Protein AF-A0A059ALA0-F1 (afdb_monomer)

Nearest PDB structures (foldseek):
  7axz-assembly1_B  TM=7.613E-01  e=1.454E-02  Homo sapiens

Foldseek 3Di:
DDWDWDWAWDDDPDPPDDTGTDTDTDDDPVRDDDDDDDDPVPDPPVPDDDPVRVVVVVVVCVVPDQCPDPPDRNVPPVPDDDCLQVVLVVLQVVVVVVVVVCVVVVVLVVLVVCLVVQQFRQACVNPVNDPHHPCNRNCVSVDDDDPDD

Sequence (149 aa):
MLLWGVLTPNVSDNDHMPYSFYFNILPFAEDVREFQFPSFSNLPASLLPDEEQQEAANNFVKMLDLAPSDRKEMLQPDFTPNPALEEPKQFNDFLHQLCKFCLQNDLRSFCDFLATKVFTLISKTEAADIDVTEEEARSFLVKSEPKPE

Solvent-accessible surface area (backbone atoms only — not comparable to full-atom values): 9566 Å² total; per-residue (Å²): 134,91,83,54,63,50,75,46,81,41,83,60,93,48,93,88,51,75,78,47,63,49,79,44,78,52,80,55,81,87,70,63,80,89,77,94,72,86,58,80,89,74,54,58,76,90,76,51,77,52,72,66,56,48,50,51,50,52,54,50,52,62,73,65,53,53,52,88,47,101,84,52,60,70,76,46,68,97,76,50,78,60,58,89,68,46,50,56,52,52,51,36,53,48,52,52,52,51,51,52,51,28,66,75,68,73,36,56,73,56,51,53,50,40,42,74,68,66,62,55,46,71,19,27,91,80,38,79,90,44,97,35,46,65,68,54,14,67,41,63,67,67,73,80,76,80,81,79,132

pLDDT: mean 85.56, std 11.86, range [33.31, 98.38]

Secondary structure (DSSP, 8-state):
----EEEEEE--SSTTSPPEEEEEEPPPGGG--------GGGS-GGGS--HHHHHHHHHHHHHT-S--STT--SS-GGGSPPHHHHHHHHHHHHHHHHHHHHHHTT-HHHHHHHHHTT--PPPTTTSTT----HHHHHHTTT--PPPP-

InterPro domains:
  IPR014893 Ku, C-terminal [PF08785] (85-141)
  IPR016194 SPOC-like, C-terminal domain superfamily [G3DSA:2.40.290.10] (3-43)
  IPR016194 SPOC-like, C-terminal domain superfamily [SSF100939] (5-88)
  IPR036494 Ku, C-terminal domain superfamily [G3DSA:1.25.40.240] (46-145)
  IPR036494 Ku, C-terminal domain superfamily [SSF101420] (84-145)

Structure (mmCIF, N/CA/C/O backbone):
data_AF-A0A059ALA0-F1
#
_entry.id   AF-A0A059ALA0-F1
#
loop_
_atom_site.group_PDB
_atom_site.id
_atom_site.type_symbol
_atom_site.label_atom_id
_atom_site.label_alt_id
_atom_site.label_comp_id
_atom_site.label_asym_id
_atom_site.label_entity_id
_atom_site.label_seq_id
_atom_site.pdbx_PDB_ins_code
_atom_site.Cartn_x
_atom_site.Cartn_y
_atom_site.Cartn_z
_atom_site.occupancy
_atom_site.B_iso_or_equiv
_atom_site.auth_seq_id
_atom_site.auth_comp_id
_atom_site.auth_asym_id
_atom_site.auth_atom_id
_atom_site.pdbx_PDB_mod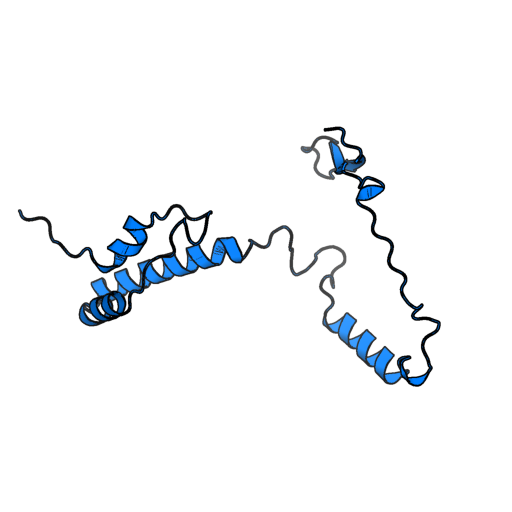el_num
ATOM 1 N N . MET A 1 1 ? -21.106 12.004 -18.526 1.00 68.81 1 MET A N 1
ATOM 2 C CA . MET A 1 1 ? -20.982 11.339 -17.215 1.00 68.81 1 MET A CA 1
ATOM 3 C C . MET A 1 1 ? -21.135 12.417 -16.160 1.00 68.81 1 MET A C 1
ATOM 5 O O . MET A 1 1 ? -20.400 13.393 -16.236 1.00 68.81 1 MET A O 1
ATOM 9 N N . LEU A 1 2 ? -22.145 12.331 -15.291 1.00 81.56 2 LEU A N 1
ATOM 10 C CA . LEU A 1 2 ? -22.269 13.264 -14.166 1.00 81.56 2 LEU A CA 1
ATOM 11 C C . LEU A 1 2 ? -21.281 12.820 -13.079 1.00 81.56 2 LEU A C 1
ATOM 13 O O . LEU A 1 2 ? -21.125 11.621 -12.872 1.00 81.56 2 LEU A O 1
ATOM 17 N N . LEU A 1 3 ? -20.620 13.763 -12.416 1.00 87.50 3 LEU A N 1
ATOM 18 C CA . LEU A 1 3 ? -19.683 13.505 -11.321 1.00 87.50 3 LEU A CA 1
ATOM 19 C C . LEU A 1 3 ? -20.124 14.346 -10.123 1.00 87.50 3 LEU A C 1
ATOM 21 O O . LEU A 1 3 ? -20.337 15.549 -10.269 1.00 87.50 3 LEU A O 1
ATOM 25 N N . TRP A 1 4 ? -20.265 13.714 -8.960 1.00 90.75 4 TRP A N 1
ATOM 26 C CA . TRP A 1 4 ? -20.505 14.388 -7.683 1.00 90.75 4 TRP A CA 1
ATOM 27 C C . TRP A 1 4 ? -19.238 14.311 -6.848 1.00 90.75 4 TRP A C 1
ATOM 29 O O . TRP A 1 4 ? -18.504 13.330 -6.926 1.00 90.75 4 TRP A O 1
ATOM 39 N N . GLY A 1 5 ? -18.959 15.341 -6.059 1.00 94.38 5 GLY A N 1
ATOM 40 C CA . GLY A 1 5 ? -17.737 15.373 -5.273 1.00 94.38 5 GLY A CA 1
ATOM 41 C C . GLY A 1 5 ? -17.735 16.450 -4.207 1.00 94.38 5 GLY A C 1
ATOM 42 O O . GLY A 1 5 ? -18.590 17.336 -4.189 1.00 94.38 5 GLY A O 1
ATOM 43 N N . VAL A 1 6 ? -16.754 16.356 -3.318 1.00 97.19 6 VAL A N 1
ATOM 44 C CA . VAL A 1 6 ? -16.480 17.333 -2.267 1.00 97.19 6 VAL A CA 1
ATOM 45 C C . VAL A 1 6 ? -15.291 18.201 -2.669 1.00 97.19 6 VAL A C 1
ATOM 47 O O . VAL A 1 6 ? -14.306 17.706 -3.218 1.00 97.19 6 VAL A O 1
ATOM 50 N N . LEU A 1 7 ? -15.390 19.502 -2.398 1.00 96.81 7 LEU A N 1
ATOM 51 C CA . LEU A 1 7 ? -14.282 20.446 -2.519 1.00 96.81 7 LEU A CA 1
ATOM 52 C C . LEU A 1 7 ? -13.684 20.681 -1.133 1.00 96.81 7 LEU A C 1
ATOM 54 O O . LEU A 1 7 ? -14.278 21.375 -0.308 1.00 96.81 7 LEU A O 1
ATOM 58 N N . THR A 1 8 ? -12.511 20.106 -0.886 1.00 96.31 8 THR A N 1
ATOM 59 C CA . THR A 1 8 ? -11.783 20.279 0.375 1.00 96.31 8 THR A CA 1
ATOM 60 C C . THR A 1 8 ? -10.799 21.440 0.228 1.00 96.31 8 THR A C 1
ATOM 62 O O . THR A 1 8 ? -9.974 21.401 -0.688 1.00 96.31 8 THR A O 1
ATOM 65 N N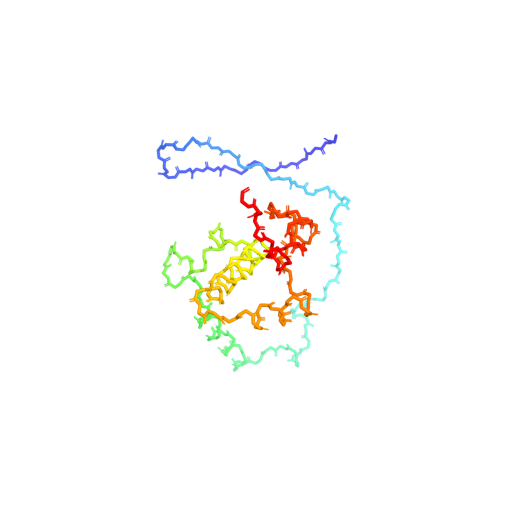 . PRO A 1 9 ? -10.862 22.483 1.076 1.00 94.88 9 PRO A N 1
ATOM 66 C CA . PRO A 1 9 ? -9.927 23.600 0.998 1.00 94.88 9 PRO A CA 1
ATOM 67 C C . PRO A 1 9 ? -8.493 23.130 1.256 1.00 94.88 9 PRO A C 1
ATOM 69 O O . PRO A 1 9 ? -8.236 22.378 2.193 1.00 94.88 9 PRO A O 1
ATOM 72 N N . ASN A 1 10 ? -7.567 23.612 0.433 1.00 90.81 10 ASN A N 1
ATOM 73 C CA . ASN A 1 10 ? -6.133 23.401 0.555 1.00 90.81 10 ASN A CA 1
ATOM 74 C C . ASN A 1 10 ? -5.454 24.743 0.840 1.00 90.81 10 ASN A C 1
ATOM 76 O O . ASN A 1 10 ? -5.307 25.592 -0.046 1.00 90.81 10 ASN A O 1
ATOM 80 N N . VAL A 1 11 ? -5.072 24.935 2.100 1.00 88.44 11 VAL A N 1
ATOM 81 C CA . VAL A 1 11 ? -4.354 26.120 2.570 1.00 88.44 11 VAL A CA 1
ATOM 82 C C . VAL A 1 11 ? -2.883 25.738 2.658 1.00 88.44 11 VAL A C 1
ATOM 84 O O . VAL A 1 11 ? -2.510 24.900 3.472 1.00 88.44 11 VAL A O 1
ATOM 87 N N . SER A 1 12 ? -2.066 26.313 1.780 1.00 80.56 12 SER A N 1
ATOM 88 C CA . SER A 1 12 ? -0.620 26.102 1.789 1.00 80.56 12 SER A CA 1
ATOM 89 C C . SER A 1 12 ? 0.055 27.103 2.725 1.00 80.56 12 SER A C 1
ATOM 91 O O . SER A 1 12 ? -0.229 28.295 2.647 1.00 80.56 12 SER A O 1
ATOM 93 N N . ASP A 1 13 ? 1.006 26.629 3.532 1.00 74.25 13 ASP A N 1
ATOM 94 C CA . ASP A 1 13 ? 1.889 27.476 4.351 1.00 74.25 13 ASP A CA 1
ATOM 95 C C . ASP A 1 13 ? 2.973 28.191 3.517 1.00 74.25 13 ASP A C 1
ATOM 97 O O . ASP A 1 13 ? 3.709 29.038 4.020 1.00 74.25 13 ASP A O 1
ATOM 101 N N . ASN A 1 14 ? 3.111 27.837 2.236 1.00 80.00 14 ASN A N 1
ATOM 102 C CA . ASN A 1 14 ? 4.037 28.475 1.305 1.00 80.00 14 ASN A CA 1
ATOM 103 C C . ASN A 1 14 ? 3.360 29.642 0.568 1.00 80.00 14 ASN A C 1
ATOM 105 O O . ASN A 1 14 ? 2.445 29.406 -0.222 1.00 80.00 14 ASN A O 1
ATOM 109 N N . ASP A 1 15 ? 3.885 30.859 0.753 1.00 73.69 15 ASP A N 1
ATOM 110 C CA . ASP A 1 15 ? 3.412 32.109 0.129 1.00 73.69 15 ASP A CA 1
ATOM 111 C C . ASP A 1 15 ? 3.344 32.067 -1.411 1.00 73.69 15 ASP A C 1
ATOM 113 O O . ASP A 1 15 ? 2.630 32.856 -2.028 1.00 73.69 15 ASP A O 1
ATOM 117 N N . HIS A 1 16 ? 4.083 31.156 -2.054 1.00 77.44 16 HIS A N 1
ATOM 118 C CA . HIS A 1 16 ? 4.109 31.018 -3.515 1.00 77.44 16 HIS A CA 1
ATOM 119 C C . HIS A 1 16 ? 3.040 30.065 -4.070 1.00 77.44 16 HIS A C 1
ATOM 121 O O . HIS A 1 16 ? 2.895 29.965 -5.289 1.00 77.44 16 HIS A O 1
ATOM 127 N N . MET A 1 17 ? 2.297 29.359 -3.213 1.00 77.62 17 MET A N 1
ATOM 128 C CA . MET A 1 17 ? 1.242 28.436 -3.635 1.00 77.62 17 MET A CA 1
ATOM 129 C C . MET A 1 17 ? -0.133 29.085 -3.448 1.00 77.62 17 MET A C 1
ATOM 131 O O . MET A 1 17 ? -0.486 29.451 -2.326 1.00 77.62 17 MET A O 1
ATOM 135 N N . PRO A 1 18 ? -0.939 29.226 -4.514 1.00 84.38 18 PRO A N 1
ATOM 136 C CA . PRO A 1 18 ? -2.260 29.819 -4.392 1.00 84.38 18 PRO A CA 1
ATOM 137 C C . PRO A 1 18 ? -3.185 28.928 -3.557 1.00 84.38 18 PRO A C 1
ATOM 139 O O . PRO A 1 18 ? -3.117 27.696 -3.616 1.00 84.38 18 PRO A O 1
ATOM 142 N N . TYR A 1 19 ? -4.112 29.561 -2.836 1.00 89.25 19 TYR A N 1
ATOM 143 C CA . TYR A 1 19 ? -5.229 28.850 -2.223 1.00 89.25 19 TYR A CA 1
ATOM 144 C C . TYR A 1 19 ? -5.980 28.058 -3.287 1.00 89.25 19 TYR A C 1
ATOM 146 O O . TYR A 1 19 ? -6.333 28.578 -4.349 1.00 89.25 19 TYR A O 1
ATOM 154 N N . SER A 1 20 ? -6.217 26.789 -2.996 1.00 92.00 20 SER A N 1
ATOM 155 C CA . SER A 1 20 ? -6.843 25.857 -3.924 1.00 92.00 20 SER A CA 1
ATOM 156 C C . SER A 1 20 ? -7.862 24.990 -3.197 1.00 92.00 20 SER A C 1
ATOM 158 O O . SER A 1 20 ? -7.966 25.010 -1.971 1.00 92.00 20 SER A O 1
ATOM 160 N N . PHE A 1 21 ? -8.647 24.243 -3.965 1.00 94.50 21 PHE A N 1
ATOM 161 C CA . PHE A 1 21 ? -9.525 23.205 -3.445 1.00 94.50 21 PHE A CA 1
ATOM 162 C C . PHE A 1 21 ? -9.161 21.880 -4.111 1.00 94.50 21 PHE A C 1
ATOM 164 O O . PHE A 1 21 ? -8.988 21.832 -5.329 1.00 94.50 21 PHE A O 1
ATOM 171 N N . TYR A 1 22 ? -9.095 20.807 -3.326 1.00 93.75 22 TYR A N 1
ATOM 172 C CA . TYR A 1 22 ? -9.055 19.444 -3.845 1.00 93.75 22 TYR A CA 1
ATOM 173 C C . TYR A 1 22 ? -10.477 18.981 -4.145 1.00 93.75 22 TYR A C 1
ATOM 175 O O . TYR A 1 22 ? -11.331 18.993 -3.258 1.00 93.75 22 TYR A O 1
ATOM 183 N N . PHE A 1 23 ? -10.734 18.561 -5.382 1.00 95.94 23 PHE A N 1
ATOM 184 C CA . PHE A 1 23 ? -11.994 17.926 -5.757 1.00 95.94 23 PHE A CA 1
ATOM 185 C C . PHE A 1 23 ? -11.871 16.407 -5.620 1.00 95.94 23 PHE A C 1
ATOM 187 O O . PHE A 1 23 ? -11.136 15.780 -6.379 1.00 95.94 23 PHE A O 1
ATOM 194 N N . ASN A 1 24 ? -12.601 15.820 -4.672 1.00 95.75 24 ASN A N 1
ATOM 195 C CA . ASN A 1 24 ? -12.676 14.371 -4.485 1.00 95.75 24 ASN A CA 1
ATOM 196 C C . ASN A 1 24 ? -14.053 13.869 -4.915 1.00 95.75 24 ASN A C 1
ATOM 198 O O . ASN A 1 24 ? -15.070 14.364 -4.429 1.00 95.75 24 ASN A O 1
ATOM 202 N N . ILE A 1 25 ? -14.090 12.888 -5.815 1.00 95.69 25 ILE A N 1
ATOM 203 C CA . ILE A 1 25 ? -15.337 12.294 -6.311 1.00 95.69 25 ILE A CA 1
ATOM 204 C C . ILE A 1 25 ? -15.979 11.476 -5.185 1.00 95.69 25 ILE A C 1
ATOM 206 O O . ILE A 1 25 ? -15.304 10.692 -4.521 1.00 95.69 25 ILE A O 1
ATOM 210 N N . LEU A 1 26 ? -17.281 11.660 -4.974 1.00 95.38 26 LEU A N 1
ATOM 211 C CA . LEU A 1 26 ? -18.069 10.858 -4.044 1.00 95.38 26 LEU A CA 1
ATOM 212 C C . LEU A 1 26 ? -18.725 9.684 -4.785 1.00 95.38 26 LEU A C 1
ATOM 214 O O . LEU A 1 26 ? -19.124 9.855 -5.941 1.00 95.38 26 LEU A O 1
ATOM 218 N N . PRO A 1 27 ? -18.860 8.517 -4.131 1.00 94.75 27 PRO A N 1
ATOM 219 C CA . PRO A 1 27 ? -19.567 7.380 -4.708 1.00 94.75 27 PRO A CA 1
ATOM 220 C C . PRO A 1 27 ? -21.050 7.706 -4.920 1.00 94.75 27 PRO A C 1
ATOM 222 O O . PRO A 1 27 ? -21.659 8.423 -4.119 1.00 94.75 27 PRO A O 1
ATOM 225 N N . PHE A 1 28 ? -21.647 7.148 -5.974 1.00 93.44 28 PHE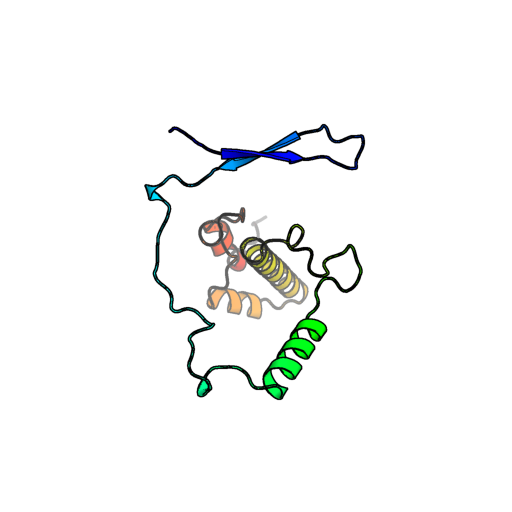 A N 1
ATOM 226 C CA . PHE A 1 28 ? -23.100 7.105 -6.105 1.00 93.44 28 PHE A CA 1
ATOM 227 C C . PHE A 1 28 ? -23.695 6.029 -5.189 1.00 93.44 28 PHE A C 1
ATOM 229 O O . PHE A 1 28 ? -22.983 5.187 -4.639 1.00 93.44 28 PHE A O 1
ATOM 236 N N . ALA A 1 29 ? -25.019 6.032 -5.027 1.00 92.81 29 ALA A N 1
ATOM 237 C CA . ALA A 1 29 ? -25.702 5.034 -4.206 1.00 92.81 29 ALA A CA 1
ATOM 238 C C . ALA A 1 29 ? -25.447 3.598 -4.703 1.00 92.81 29 ALA A C 1
ATOM 240 O O . ALA A 1 29 ? -25.373 2.678 -3.897 1.00 92.81 29 ALA A O 1
ATOM 241 N N . GLU A 1 30 ? -25.261 3.411 -6.011 1.00 92.94 30 GLU A N 1
ATOM 242 C CA . GLU A 1 30 ? -24.974 2.113 -6.626 1.00 92.94 30 GLU A CA 1
ATOM 243 C C . GLU A 1 30 ? -23.546 1.605 -6.344 1.00 92.94 30 GLU A C 1
ATOM 245 O O . GLU A 1 30 ? -23.298 0.401 -6.436 1.00 92.94 30 GLU A O 1
ATOM 250 N N . ASP A 1 31 ? -22.614 2.494 -5.982 1.00 94.12 31 ASP A N 1
ATOM 251 C CA . ASP A 1 31 ? -21.230 2.141 -5.640 1.00 94.12 3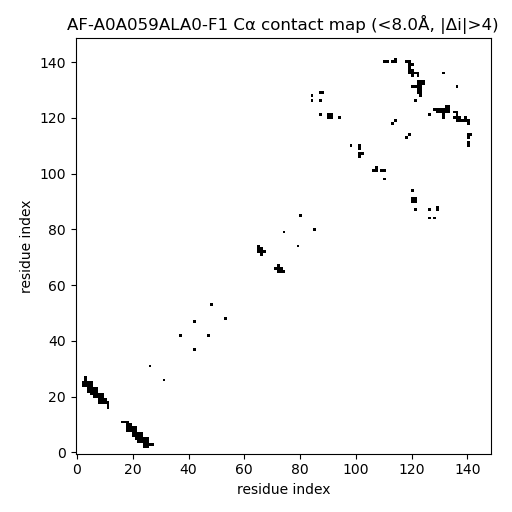1 ASP A CA 1
ATOM 252 C C . ASP A 1 31 ? -21.098 1.665 -4.180 1.00 94.12 31 ASP A C 1
ATOM 254 O O . ASP A 1 31 ? -20.133 0.980 -3.822 1.00 94.12 31 ASP A O 1
ATOM 258 N N . VAL A 1 32 ? -22.066 2.015 -3.323 1.00 94.56 32 VAL A N 1
ATOM 259 C CA . VAL A 1 32 ? -22.066 1.656 -1.901 1.00 94.56 32 VAL A CA 1
ATOM 260 C C . VAL A 1 32 ? -22.462 0.190 -1.735 1.00 94.56 32 VAL A C 1
ATOM 262 O O . VAL A 1 32 ? -23.537 -0.243 -2.145 1.00 94.56 32 VAL A O 1
ATOM 265 N N . ARG A 1 33 ? -21.593 -0.589 -1.083 1.00 95.69 33 ARG A N 1
ATOM 266 C CA . ARG A 1 33 ? -21.864 -1.987 -0.729 1.00 95.69 33 ARG A CA 1
ATOM 267 C C . ARG A 1 33 ? -22.064 -2.114 0.771 1.00 95.69 33 ARG A C 1
ATOM 269 O O . ARG A 1 33 ? -21.144 -1.852 1.542 1.00 95.69 33 ARG A O 1
ATOM 276 N N . GLU A 1 34 ? -23.246 -2.566 1.172 1.00 95.19 34 GLU A N 1
ATOM 277 C CA . GLU A 1 34 ? -23.560 -2.814 2.575 1.00 95.19 34 GLU A CA 1
ATOM 278 C C . GLU A 1 34 ? -23.370 -4.290 2.913 1.00 95.19 34 GLU A C 1
ATOM 280 O O . GLU A 1 34 ? -24.047 -5.173 2.383 1.00 95.19 34 GLU A O 1
ATOM 285 N N . PHE A 1 35 ? -22.443 -4.552 3.829 1.00 96.19 35 PHE A N 1
ATOM 286 C CA . PHE A 1 35 ? -22.189 -5.878 4.369 1.00 96.19 35 PHE A CA 1
ATOM 287 C C . PHE A 1 35 ? -22.479 -5.869 5.864 1.00 96.19 35 PHE A C 1
ATOM 289 O O . PHE A 1 35 ? -22.071 -4.961 6.588 1.00 96.19 35 PHE A O 1
ATOM 296 N N . GLN A 1 36 ? -23.187 -6.894 6.325 1.00 95.50 36 GLN A N 1
ATOM 297 C CA . GLN A 1 36 ? -23.470 -7.070 7.742 1.00 95.50 36 GLN A CA 1
ATOM 298 C C . GLN A 1 36 ? -22.294 -7.791 8.398 1.00 95.50 36 GLN A C 1
ATOM 300 O O . GLN A 1 36 ? -21.969 -8.919 8.025 1.00 95.50 36 GLN A O 1
ATOM 305 N N . PHE A 1 37 ? -21.677 -7.148 9.386 1.00 94.38 37 PHE A N 1
ATOM 306 C CA . PHE A 1 37 ? -20.598 -7.726 10.181 1.00 94.38 37 PHE A CA 1
ATOM 307 C C . PHE A 1 37 ? -21.035 -7.867 11.645 1.00 94.38 37 PHE A C 1
ATOM 309 O O . PHE A 1 37 ? -21.691 -6.964 12.173 1.00 94.38 37 PHE A O 1
ATOM 316 N N . PRO A 1 38 ? -20.681 -8.971 12.328 1.00 91.00 38 PRO A N 1
ATOM 317 C CA . PRO A 1 38 ? -20.864 -9.078 13.770 1.00 91.00 38 PRO A CA 1
ATOM 318 C C . PRO A 1 38 ? -20.116 -7.960 14.500 1.00 91.00 38 PRO A C 1
ATOM 320 O O . PRO A 1 38 ? -18.997 -7.607 14.132 1.00 91.00 38 PRO A O 1
ATOM 323 N N . SER A 1 39 ? -20.711 -7.430 15.568 1.00 91.44 39 SER A N 1
ATOM 324 C CA . SER A 1 39 ? -20.021 -6.455 16.412 1.00 91.44 39 SER A CA 1
ATOM 325 C C . SER A 1 39 ? -18.886 -7.120 17.188 1.00 91.44 39 SER A C 1
ATOM 327 O O . SER A 1 39 ? -19.099 -8.145 17.840 1.00 91.44 39 SER A O 1
ATOM 329 N N . PHE A 1 40 ? -17.712 -6.485 1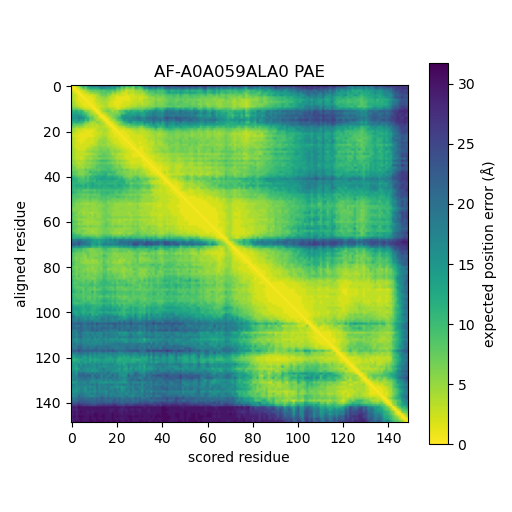7.200 1.00 89.88 40 PHE A N 1
ATOM 330 C CA . PHE A 1 40 ? -16.589 -6.894 18.045 1.00 89.88 40 PHE A CA 1
ATOM 331 C C . PHE A 1 40 ? -16.940 -6.860 19.542 1.00 89.88 40 PHE A C 1
ATOM 333 O O . PHE A 1 40 ? -16.433 -7.670 20.310 1.00 89.88 40 PHE A O 1
ATOM 340 N N . SER A 1 41 ? -17.866 -5.989 19.959 1.00 87.81 41 SER A N 1
ATOM 341 C CA . SER A 1 41 ? -18.325 -5.899 21.354 1.00 87.81 41 SER A CA 1
ATOM 342 C C . SER A 1 41 ? -19.226 -7.060 21.785 1.00 87.81 41 SER A C 1
ATOM 344 O O . SER A 1 41 ? -19.423 -7.261 22.978 1.00 87.81 41 SER A O 1
ATOM 346 N N . ASN A 1 42 ? -19.769 -7.821 20.830 1.00 88.06 42 ASN A N 1
ATOM 347 C CA . ASN A 1 42 ? -20.646 -8.966 21.089 1.00 88.06 42 ASN A CA 1
ATOM 348 C C . ASN A 1 42 ? -19.914 -10.309 20.932 1.00 88.06 42 ASN A C 1
ATOM 350 O O . ASN A 1 42 ? -20.558 -11.358 20.872 1.00 88.06 42 ASN A O 1
ATOM 354 N N . LEU A 1 43 ? -18.583 -10.290 20.814 1.00 89.69 43 LEU A N 1
ATOM 355 C CA . LEU A 1 43 ? -17.794 -11.511 20.728 1.00 89.69 43 LEU A CA 1
ATOM 356 C C . LEU A 1 43 ? -17.808 -12.270 22.065 1.00 89.69 43 LEU A C 1
ATOM 358 O O . LEU A 1 43 ? -17.879 -11.659 23.133 1.00 89.69 43 LEU A O 1
ATOM 362 N N . PRO A 1 44 ? -17.733 -13.611 22.031 1.00 91.81 44 PRO A N 1
ATOM 363 C CA . PRO A 1 44 ? -17.591 -14.402 23.244 1.00 91.81 44 PRO A CA 1
ATOM 364 C C . PRO A 1 44 ? -16.288 -14.047 23.967 1.00 91.81 44 PRO A C 1
ATOM 366 O O . PRO A 1 44 ? -15.277 -13.758 23.329 1.00 91.81 44 PRO A O 1
ATOM 369 N N . ALA A 1 45 ? -16.289 -14.161 25.298 1.00 88.12 45 ALA A N 1
ATOM 370 C CA . ALA A 1 45 ? -15.127 -13.848 26.135 1.00 88.12 45 ALA A CA 1
ATOM 371 C C . ALA A 1 45 ? -13.855 -14.621 25.739 1.00 88.12 45 ALA A C 1
ATOM 373 O O . ALA A 1 45 ? -12.758 -14.129 25.943 1.00 88.12 45 ALA A O 1
ATOM 374 N N . SER A 1 46 ? -13.996 -15.798 25.121 1.00 89.94 46 SER A N 1
ATOM 375 C CA . SER A 1 46 ? -12.873 -16.590 24.603 1.00 89.94 46 SER A CA 1
ATOM 376 C C . SER A 1 46 ? -12.125 -15.948 23.428 1.00 89.94 46 SER A C 1
ATOM 378 O O . SER A 1 46 ? -11.052 -16.424 23.077 1.00 89.94 46 SER A O 1
ATOM 380 N N . LEU A 1 47 ? -12.718 -14.953 22.763 1.00 89.38 47 LEU A N 1
ATOM 381 C CA . LEU A 1 47 ? -12.123 -14.215 21.642 1.00 89.38 47 LEU A CA 1
ATOM 382 C C . LEU A 1 47 ? -11.748 -12.779 22.018 1.00 89.38 47 LEU A C 1
ATOM 384 O O . LEU A 1 47 ? -11.178 -12.068 21.193 1.00 89.38 47 LEU A O 1
ATOM 388 N N . LEU A 1 48 ? -12.101 -12.338 23.227 1.00 90.75 48 LEU A N 1
ATOM 389 C CA . LEU A 1 48 ? -11.671 -11.043 23.729 1.00 90.75 48 LEU A CA 1
ATOM 390 C C . LEU A 1 48 ? -10.230 -11.169 24.232 1.00 90.75 48 LEU A C 1
ATOM 392 O O . LEU A 1 48 ? -9.904 -12.185 24.850 1.00 90.75 48 LEU A O 1
ATOM 396 N N . PRO A 1 49 ? -9.376 -10.168 23.970 1.00 93.62 49 PRO A N 1
ATOM 397 C CA . PRO A 1 49 ? -8.014 -10.201 24.459 1.00 93.62 49 PRO A CA 1
ATOM 398 C C . PRO A 1 49 ? -7.992 -10.138 25.985 1.00 93.62 49 PRO A C 1
ATOM 400 O O . PRO A 1 49 ? -8.786 -9.419 26.601 1.00 93.62 49 PRO A O 1
ATOM 403 N N . ASP A 1 50 ? -7.067 -10.878 26.586 1.00 94.69 50 ASP A N 1
ATOM 404 C CA . ASP A 1 50 ? -6.727 -10.690 27.992 1.00 94.69 50 ASP A CA 1
ATOM 405 C C . ASP A 1 50 ? -5.818 -9.459 28.188 1.00 94.69 50 ASP A C 1
ATOM 407 O O . ASP A 1 50 ? -5.434 -8.762 27.242 1.00 94.69 50 ASP A O 1
ATOM 411 N N . GLU A 1 51 ? -5.511 -9.151 29.448 1.00 96.94 51 GLU A N 1
ATOM 412 C CA . GLU A 1 51 ? -4.701 -7.985 29.808 1.00 96.94 51 GLU A CA 1
ATOM 413 C C . GLU A 1 51 ? -3.269 -8.081 29.262 1.00 96.94 51 GLU A C 1
ATOM 415 O O . GLU A 1 51 ? -2.738 -7.091 28.758 1.00 96.94 51 GLU A O 1
ATOM 420 N N . GLU A 1 52 ? -2.674 -9.276 29.280 1.00 97.81 52 GLU A N 1
ATOM 421 C CA . GLU A 1 52 ? -1.312 -9.513 28.793 1.00 97.81 52 GLU A CA 1
ATOM 422 C C . GLU A 1 52 ? -1.238 -9.339 27.270 1.00 97.81 52 GLU A C 1
ATOM 424 O O . GLU A 1 52 ? -0.341 -8.672 26.752 1.00 97.81 52 GLU A O 1
ATOM 429 N N . GLN A 1 53 ? -2.222 -9.865 26.538 1.00 97.19 53 GLN A N 1
ATOM 430 C CA . GLN A 1 53 ? -2.350 -9.700 25.092 1.00 97.19 53 GLN A CA 1
ATOM 431 C C . GLN A 1 53 ? -2.538 -8.233 24.709 1.00 97.19 53 GLN A C 1
ATOM 433 O O . GLN A 1 53 ? -1.912 -7.755 23.759 1.00 97.19 53 GLN A O 1
ATOM 438 N N . GLN A 1 54 ? -3.376 -7.504 25.449 1.00 97.38 54 GLN A N 1
ATOM 439 C CA . GLN A 1 54 ? -3.591 -6.084 25.203 1.00 97.38 54 GLN A CA 1
ATOM 440 C C . GLN A 1 54 ? -2.324 -5.267 25.486 1.00 97.38 54 GLN A C 1
ATOM 442 O O . GLN A 1 54 ? -1.984 -4.370 24.710 1.00 97.38 54 GLN A O 1
ATOM 447 N N . GLU A 1 55 ? -1.598 -5.577 26.562 1.00 98.38 55 GLU A N 1
ATOM 448 C CA . GLU A 1 55 ? -0.323 -4.934 26.881 1.00 98.38 55 GLU A CA 1
ATOM 449 C C . GLU A 1 55 ? 0.738 -5.220 25.809 1.00 98.38 55 GLU A C 1
ATOM 451 O O . GLU A 1 55 ? 1.387 -4.291 25.313 1.00 98.38 55 GLU A O 1
ATOM 456 N N . ALA A 1 56 ? 0.876 -6.479 25.389 1.00 98.25 56 ALA A N 1
ATOM 457 C CA . ALA A 1 56 ? 1.797 -6.878 24.332 1.00 98.25 56 AL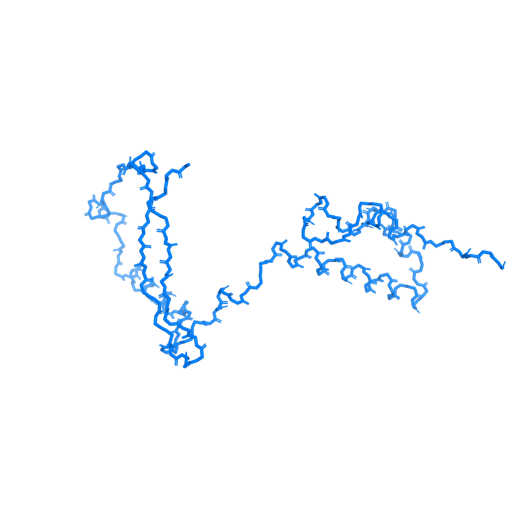A A CA 1
ATOM 458 C C . ALA A 1 56 ? 1.488 -6.155 23.010 1.00 98.25 56 ALA A C 1
ATOM 460 O O . ALA A 1 56 ? 2.399 -5.614 22.378 1.00 98.25 56 ALA A O 1
ATOM 461 N N . ALA A 1 57 ? 0.210 -6.068 22.626 1.00 98.19 57 ALA A N 1
ATOM 462 C CA . ALA A 1 57 ? -0.224 -5.335 21.439 1.00 98.19 57 ALA A CA 1
ATOM 463 C C . ALA A 1 57 ? 0.106 -3.836 21.536 1.00 98.19 57 ALA A C 1
ATOM 465 O O . ALA A 1 57 ? 0.632 -3.254 20.586 1.00 98.19 57 ALA A O 1
ATOM 466 N N . ASN A 1 58 ? -0.127 -3.214 22.695 1.00 98.06 58 ASN A N 1
ATOM 467 C CA . ASN A 1 58 ? 0.203 -1.805 22.919 1.00 98.06 58 ASN A CA 1
ATOM 468 C C . ASN A 1 58 ? 1.711 -1.546 22.790 1.00 98.06 58 ASN A C 1
ATOM 470 O O . ASN A 1 58 ? 2.124 -0.553 22.190 1.00 98.06 58 ASN A O 1
ATOM 474 N N . ASN A 1 59 ? 2.540 -2.431 23.344 1.00 98.00 59 ASN A N 1
ATOM 475 C CA . ASN A 1 59 ? 3.994 -2.327 23.241 1.00 98.00 59 ASN A CA 1
ATOM 476 C C . ASN A 1 59 ? 4.478 -2.541 21.802 1.00 98.00 59 ASN A C 1
ATOM 478 O O . ASN A 1 59 ? 5.377 -1.835 21.349 1.00 98.00 59 ASN A O 1
ATOM 482 N N . PHE A 1 60 ? 3.842 -3.448 21.060 1.00 97.81 60 PHE A N 1
ATOM 483 C CA . PHE A 1 60 ? 4.137 -3.676 19.649 1.00 97.81 60 PHE A CA 1
ATOM 484 C C . PHE A 1 60 ? 3.818 -2.451 18.780 1.00 97.81 60 PHE A C 1
ATOM 486 O O . PHE A 1 60 ? 4.659 -2.037 17.986 1.00 97.81 60 PHE A O 1
ATOM 493 N N . VAL A 1 61 ? 2.658 -1.814 18.982 1.00 96.38 61 VAL A N 1
ATOM 494 C CA . VA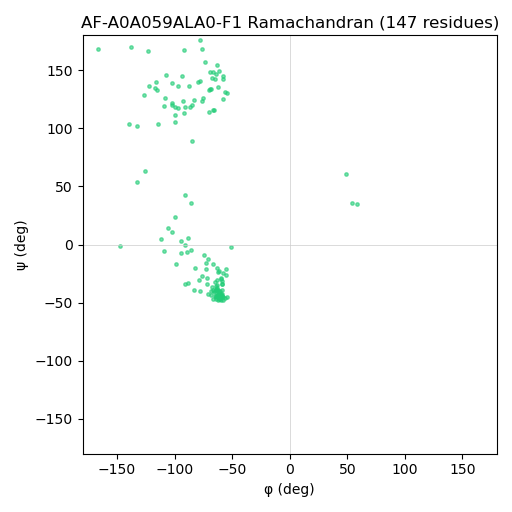L A 1 61 ? 2.295 -0.567 18.280 1.00 96.38 61 VAL A CA 1
ATOM 495 C C . VAL A 1 61 ? 3.310 0.541 18.567 1.00 96.38 61 VAL A C 1
ATOM 497 O O . VAL A 1 61 ? 3.738 1.219 17.641 1.00 96.38 61 VAL A O 1
ATOM 500 N N . LYS A 1 62 ? 3.759 0.690 19.822 1.00 94.25 62 LYS A N 1
ATOM 501 C CA . LYS A 1 62 ? 4.804 1.666 20.186 1.00 94.25 62 LYS A CA 1
ATOM 502 C C . LYS A 1 62 ? 6.151 1.364 19.529 1.00 94.25 62 LYS A C 1
ATOM 504 O O . LYS A 1 62 ? 6.855 2.284 19.133 1.00 94.25 62 LYS A O 1
ATOM 509 N N . MET A 1 63 ? 6.530 0.089 19.437 1.00 96.06 63 MET A N 1
ATOM 510 C CA . MET A 1 63 ? 7.778 -0.325 18.787 1.00 96.06 63 MET A CA 1
ATOM 511 C C . MET A 1 63 ? 7.770 -0.023 17.283 1.00 96.06 63 MET A C 1
ATOM 513 O O . MET A 1 63 ? 8.822 0.266 16.718 1.00 96.06 63 MET A O 1
ATOM 517 N N . LEU A 1 64 ? 6.599 -0.090 16.647 1.00 94.50 64 LEU A N 1
ATOM 518 C CA . LEU A 1 64 ? 6.402 0.181 15.223 1.00 94.50 64 LEU A CA 1
ATOM 519 C C . LEU A 1 64 ? 5.854 1.588 14.949 1.00 94.50 64 LEU A C 1
ATOM 521 O O . LEU A 1 64 ? 5.237 1.811 13.908 1.00 94.50 64 LEU A O 1
ATOM 525 N N . ASP A 1 65 ? 6.067 2.534 15.864 1.00 92.19 65 ASP A N 1
ATOM 526 C CA . ASP A 1 65 ? 5.671 3.921 15.649 1.00 92.19 65 ASP A CA 1
ATOM 527 C C . ASP A 1 65 ? 6.491 4.541 14.507 1.00 92.19 65 ASP A C 1
ATOM 529 O O . ASP A 1 65 ? 7.714 4.683 14.584 1.00 92.19 65 ASP A O 1
ATOM 533 N N . LEU A 1 66 ? 5.800 4.902 13.426 1.00 92.62 66 LEU A N 1
ATOM 534 C CA . LEU A 1 66 ? 6.387 5.514 12.237 1.00 92.62 66 LEU A CA 1
ATOM 535 C C . LEU A 1 66 ? 6.391 7.046 12.301 1.00 92.62 66 LEU A C 1
ATOM 537 O O . LEU A 1 66 ? 6.877 7.677 11.364 1.00 92.62 66 LEU A O 1
ATOM 541 N N . ALA A 1 67 ? 5.887 7.659 13.374 1.00 91.12 67 ALA A N 1
ATOM 542 C CA . ALA A 1 67 ? 5.898 9.105 13.578 1.00 91.12 67 ALA A CA 1
ATOM 543 C C . ALA A 1 67 ? 6.386 9.504 14.993 1.00 91.12 67 ALA A C 1
ATOM 545 O O . ALA A 1 67 ? 5.728 10.297 15.667 1.00 91.12 67 ALA A O 1
ATOM 546 N N . PRO A 1 68 ? 7.578 9.045 15.438 1.00 83.31 68 PRO A N 1
ATOM 547 C CA . PRO A 1 68 ? 8.060 9.263 16.809 1.00 83.31 68 PRO A CA 1
ATOM 548 C C . PRO A 1 68 ? 8.471 10.716 17.104 1.00 83.31 68 PRO A C 1
ATOM 550 O O . PRO A 1 68 ? 8.732 11.082 18.247 1.00 83.31 68 PRO A O 1
ATOM 553 N N . SER A 1 69 ? 8.607 11.549 16.069 1.00 80.44 69 SER A N 1
ATOM 554 C CA . SER A 1 69 ? 8.803 12.996 16.180 1.00 80.44 69 SER A CA 1
ATOM 555 C C . SER A 1 69 ? 7.589 13.675 15.573 1.00 80.44 69 SER A C 1
ATOM 557 O O . SER A 1 69 ? 7.227 13.336 14.448 1.00 80.44 69 SER A O 1
ATOM 559 N N . ASP A 1 70 ? 7.030 14.661 16.275 1.00 70.75 70 ASP A N 1
ATOM 560 C CA . ASP A 1 70 ? 5.686 15.243 16.089 1.00 70.75 70 ASP A CA 1
ATOM 561 C C . ASP A 1 70 ? 5.276 15.696 14.673 1.00 70.75 70 ASP A C 1
ATOM 563 O O . ASP A 1 70 ? 4.175 16.217 14.504 1.00 70.75 70 ASP A O 1
ATOM 567 N N . ARG A 1 71 ? 6.135 15.604 13.650 1.00 67.25 71 ARG A N 1
ATOM 568 C CA . ARG A 1 71 ? 5.867 16.151 12.311 1.00 67.25 71 ARG A CA 1
ATOM 569 C C . ARG A 1 71 ? 6.470 15.393 11.133 1.00 67.25 71 ARG A C 1
ATOM 571 O O . ARG A 1 71 ? 6.282 15.844 10.007 1.00 67.25 71 ARG A O 1
ATOM 578 N N . LYS A 1 72 ? 7.220 14.305 11.338 1.00 79.25 72 LYS A N 1
ATOM 579 C CA . LYS A 1 72 ? 7.851 13.605 10.210 1.00 79.25 72 LYS A CA 1
ATOM 580 C C . LYS A 1 72 ? 7.628 12.107 10.290 1.00 79.25 72 LYS A C 1
ATOM 582 O O . LYS A 1 72 ? 8.318 11.411 11.029 1.00 79.25 72 LYS A O 1
ATOM 587 N N . GLU A 1 73 ? 6.686 11.643 9.480 1.00 86.88 73 GLU A N 1
ATOM 588 C CA . GLU A 1 73 ? 6.536 10.226 9.183 1.00 86.88 73 GLU A CA 1
ATOM 589 C C . GLU A 1 73 ? 7.860 9.680 8.627 1.00 86.88 73 GLU A C 1
ATOM 591 O O . GLU A 1 73 ? 8.481 10.291 7.753 1.00 86.88 73 GLU A O 1
ATOM 596 N N . MET A 1 74 ? 8.327 8.551 9.155 1.00 88.06 74 MET A N 1
ATOM 597 C CA . MET A 1 74 ? 9.628 7.977 8.815 1.00 88.06 74 MET A CA 1
ATOM 598 C C . MET A 1 74 ? 9.671 7.450 7.381 1.00 88.06 74 MET A C 1
ATOM 600 O O . MET A 1 74 ? 10.681 7.636 6.702 1.00 88.06 74 MET A O 1
ATOM 604 N N . LEU A 1 75 ? 8.589 6.812 6.922 1.00 88.75 75 LEU A N 1
ATOM 605 C CA . LEU A 1 75 ? 8.556 6.145 5.619 1.00 88.75 75 LEU A CA 1
ATOM 606 C C . LEU A 1 75 ? 8.364 7.111 4.451 1.00 88.75 75 LEU A C 1
ATOM 608 O O . LEU A 1 75 ? 8.891 6.842 3.380 1.00 88.75 75 LEU A O 1
ATOM 612 N N . GLN A 1 76 ? 7.666 8.235 4.653 1.00 88.94 76 GLN A N 1
ATOM 613 C CA . GLN A 1 76 ? 7.385 9.216 3.594 1.00 88.94 76 GLN A CA 1
ATOM 614 C C . GLN A 1 76 ? 6.824 8.541 2.320 1.00 88.94 76 GLN A C 1
ATOM 616 O O . GLN A 1 76 ? 7.449 8.614 1.256 1.00 88.94 76 GLN A O 1
ATOM 621 N N . PRO A 1 77 ? 5.669 7.852 2.410 1.00 88.88 77 PRO A N 1
ATOM 622 C CA . PRO A 1 77 ? 5.125 7.062 1.304 1.00 88.88 77 PRO A CA 1
ATOM 623 C C . PRO A 1 77 ? 4.863 7.903 0.048 1.00 88.88 77 PRO A C 1
ATOM 625 O O . PRO A 1 77 ? 5.135 7.436 -1.053 1.00 88.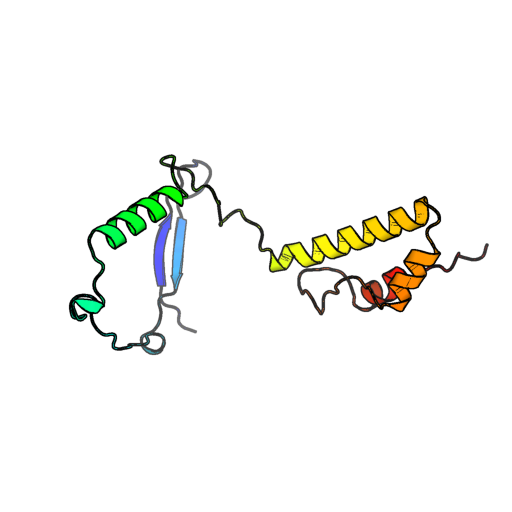88 77 PRO A O 1
ATOM 628 N N . ASP A 1 78 ? 4.462 9.168 0.204 1.00 88.25 78 ASP A N 1
ATOM 629 C CA . ASP A 1 78 ? 4.232 10.100 -0.913 1.00 88.25 78 ASP A CA 1
ATOM 630 C C . ASP A 1 78 ? 5.497 10.402 -1.737 1.00 88.25 78 ASP A C 1
ATOM 632 O O . ASP A 1 78 ? 5.412 10.836 -2.886 1.00 88.25 78 ASP A O 1
ATOM 636 N N . PHE A 1 79 ? 6.679 10.168 -1.158 1.00 88.12 79 PHE A N 1
ATOM 637 C CA . PHE A 1 79 ? 7.982 10.364 -1.798 1.00 88.12 79 PHE A CA 1
ATOM 638 C C . PHE A 1 79 ? 8.722 9.048 -2.052 1.00 88.12 79 PHE A C 1
ATOM 640 O O . PHE A 1 79 ? 9.869 9.069 -2.502 1.00 88.12 79 PHE A O 1
ATOM 647 N N . THR A 1 80 ? 8.094 7.907 -1.764 1.00 87.69 80 THR A N 1
ATOM 648 C CA . THR A 1 80 ? 8.671 6.592 -2.033 1.00 87.69 80 THR A CA 1
ATOM 649 C C . THR A 1 80 ? 8.328 6.189 -3.469 1.00 87.69 80 THR A C 1
ATOM 651 O O . THR A 1 80 ? 7.145 6.062 -3.792 1.00 87.69 80 THR A O 1
ATOM 654 N N . PRO A 1 81 ? 9.323 5.992 -4.358 1.00 87.81 81 PRO A N 1
ATOM 655 C CA . PRO A 1 81 ? 9.065 5.554 -5.726 1.00 87.81 81 PRO A CA 1
ATOM 656 C C . PRO A 1 81 ? 8.320 4.218 -5.754 1.00 87.81 81 PRO A C 1
ATOM 658 O O . PRO A 1 81 ? 8.572 3.348 -4.921 1.00 87.81 81 PRO A O 1
ATOM 661 N N . ASN A 1 82 ? 7.434 4.034 -6.733 1.00 87.00 82 ASN A N 1
ATOM 662 C CA . ASN A 1 82 ? 6.717 2.774 -6.904 1.00 87.00 82 ASN A CA 1
ATOM 663 C C . ASN A 1 82 ? 7.702 1.657 -7.316 1.00 87.00 82 ASN A C 1
ATOM 665 O O . ASN A 1 82 ? 8.241 1.726 -8.425 1.00 87.00 82 ASN A O 1
ATOM 669 N N . PRO A 1 83 ? 7.906 0.604 -6.497 1.00 87.88 83 PRO A N 1
ATOM 670 C CA . PRO A 1 83 ? 8.851 -0.465 -6.816 1.00 87.88 83 PRO A CA 1
ATOM 671 C C . PRO A 1 83 ? 8.538 -1.169 -8.135 1.00 87.88 83 PRO A C 1
ATOM 673 O O . PRO A 1 83 ? 9.456 -1.509 -8.870 1.00 87.88 83 PRO A O 1
ATOM 676 N N . ALA A 1 84 ? 7.256 -1.306 -8.493 1.00 85.38 84 ALA A N 1
ATOM 677 C CA . ALA A 1 84 ? 6.857 -1.932 -9.753 1.00 85.38 84 ALA A CA 1
ATOM 678 C C . ALA A 1 84 ? 7.367 -1.168 -10.991 1.00 85.38 84 ALA A C 1
ATOM 680 O O . ALA A 1 84 ? 7.506 -1.759 -12.059 1.00 85.38 84 ALA A O 1
ATOM 681 N N . LEU A 1 85 ? 7.652 0.131 -10.845 1.00 84.19 85 LEU A N 1
ATOM 682 C CA . LEU A 1 85 ? 8.231 0.965 -11.900 1.00 84.19 85 LEU A CA 1
ATOM 683 C C . LEU A 1 85 ? 9.764 0.975 -11.851 1.00 84.19 85 LEU A C 1
ATOM 685 O O . LEU A 1 85 ? 10.421 1.034 -12.887 1.00 84.19 85 LEU A O 1
ATOM 689 N N . GLU A 1 86 ? 10.342 0.906 -10.651 1.00 87.19 86 GLU A N 1
ATOM 690 C CA . GLU A 1 86 ? 11.790 1.010 -10.446 1.00 87.19 86 GLU A CA 1
ATOM 691 C C . GLU A 1 86 ? 12.533 -0.316 -10.652 1.00 87.19 86 GLU A C 1
ATOM 693 O O . GLU A 1 86 ? 13.626 -0.324 -11.222 1.00 87.19 86 GLU A O 1
ATOM 698 N N . GLU A 1 87 ? 11.965 -1.444 -10.217 1.00 90.00 87 GLU A N 1
ATOM 699 C CA . GLU A 1 87 ? 12.618 -2.758 -10.286 1.00 90.00 87 GLU A CA 1
ATOM 700 C C . GLU A 1 87 ? 13.042 -3.145 -11.709 1.00 90.00 87 GLU A C 1
ATOM 702 O O . GLU A 1 87 ? 14.197 -3.546 -11.892 1.00 90.00 87 GLU A O 1
ATOM 707 N N . PRO A 1 88 ? 12.192 -2.985 -12.743 1.00 90.75 88 PRO A N 1
ATOM 708 C CA . PRO A 1 88 ? 12.582 -3.374 -14.089 1.00 90.75 88 PRO A CA 1
ATOM 709 C C . PRO A 1 88 ? 13.753 -2.552 -14.645 1.00 90.75 88 PRO A C 1
ATOM 711 O O . PRO A 1 88 ? 14.638 -3.079 -15.324 1.00 90.75 88 PRO A O 1
ATOM 714 N N . LYS A 1 89 ? 13.802 -1.260 -14.303 1.00 87.94 89 LYS A N 1
ATOM 715 C CA . LYS A 1 89 ? 14.912 -0.373 -14.655 1.00 87.94 89 LYS A CA 1
ATOM 716 C C . LYS A 1 89 ? 16.198 -0.786 -13.942 1.00 87.94 89 LYS A C 1
ATOM 718 O O . LYS A 1 89 ? 17.231 -0.916 -14.592 1.00 87.94 89 LYS A O 1
ATOM 723 N N . GLN A 1 90 ? 16.131 -1.055 -12.637 1.00 89.62 90 GLN A N 1
ATOM 724 C CA . GLN A 1 90 ? 17.286 -1.507 -11.853 1.00 89.62 90 GLN A CA 1
ATOM 725 C C . GLN A 1 90 ? 17.850 -2.833 -12.373 1.00 89.62 90 GLN A C 1
ATOM 727 O O . GLN A 1 90 ? 19.067 -2.998 -12.463 1.00 89.62 90 GLN A O 1
ATOM 732 N N . PHE A 1 91 ? 16.978 -3.766 -12.757 1.00 91.75 91 PHE A N 1
ATOM 733 C CA . PHE A 1 91 ? 17.383 -5.025 -13.371 1.00 91.75 91 PHE A CA 1
ATOM 734 C C . PHE A 1 91 ? 18.103 -4.810 -14.711 1.00 91.75 91 PHE A C 1
ATOM 736 O O . PHE A 1 91 ? 19.184 -5.363 -14.925 1.00 91.75 91 PHE A O 1
ATOM 743 N N . ASN A 1 92 ? 17.549 -3.974 -15.594 1.00 91.31 92 ASN A N 1
ATOM 744 C CA . ASN A 1 92 ? 18.174 -3.656 -16.879 1.00 91.31 92 ASN A CA 1
ATOM 745 C C . ASN A 1 92 ? 19.528 -2.957 -16.692 1.00 91.31 92 ASN A C 1
ATOM 747 O O . ASN A 1 92 ? 20.518 -3.355 -17.311 1.00 91.31 92 ASN A O 1
ATOM 751 N N . ASP A 1 93 ? 19.609 -1.978 -15.789 1.00 92.06 93 ASP A N 1
ATOM 752 C CA . ASP A 1 93 ? 20.853 -1.287 -15.436 1.00 92.06 93 ASP A CA 1
ATOM 753 C C . ASP A 1 93 ? 21.907 -2.269 -14.902 1.00 92.06 93 ASP A C 1
ATOM 755 O O . ASP A 1 93 ? 23.077 -2.215 -15.298 1.00 92.06 93 ASP A O 1
ATOM 759 N N . PHE A 1 94 ? 21.499 -3.214 -14.052 1.00 93.00 94 PHE A N 1
ATOM 760 C CA . PHE A 1 94 ? 22.367 -4.282 -13.565 1.00 93.00 94 PHE A CA 1
ATOM 761 C C . PHE A 1 94 ? 22.878 -5.167 -14.707 1.00 93.00 94 PHE A C 1
ATOM 763 O O . PHE A 1 94 ? 24.081 -5.426 -14.787 1.00 93.00 94 PHE A O 1
ATOM 770 N N . LEU A 1 95 ? 22.010 -5.599 -15.627 1.00 90.06 95 LEU A N 1
ATOM 771 C CA . LEU A 1 95 ? 22.422 -6.398 -16.783 1.00 90.06 95 LEU A CA 1
ATOM 772 C C . LEU A 1 95 ? 23.394 -5.638 -17.697 1.00 90.06 95 LEU A C 1
ATOM 774 O O . LEU A 1 95 ? 24.378 -6.222 -18.162 1.00 90.06 95 LEU A O 1
ATOM 778 N N . HIS A 1 96 ? 23.187 -4.336 -17.906 1.00 88.88 96 HIS A N 1
ATOM 779 C CA . HIS A 1 96 ? 24.131 -3.473 -18.620 1.00 88.88 96 HIS A CA 1
ATOM 780 C C . HIS A 1 96 ? 25.503 -3.435 -17.943 1.00 88.88 96 HIS A C 1
ATOM 782 O O . HIS A 1 96 ? 26.533 -3.609 -18.606 1.00 88.88 96 HIS A O 1
ATOM 788 N N . GLN A 1 97 ? 25.530 -3.242 -16.625 1.00 91.06 97 GLN A N 1
ATOM 789 C CA . GLN A 1 97 ? 26.767 -3.236 -15.848 1.00 91.06 97 GLN A CA 1
ATOM 790 C C . GLN A 1 97 ? 27.473 -4.592 -15.888 1.00 91.06 97 GLN A C 1
ATOM 792 O O . GLN A 1 97 ? 28.687 -4.641 -16.098 1.00 91.06 97 GLN A O 1
ATOM 797 N N . LEU A 1 98 ? 26.721 -5.684 -15.754 1.00 89.25 98 LEU A N 1
ATOM 798 C CA . LEU A 1 98 ? 27.238 -7.044 -15.813 1.00 89.25 98 LEU A CA 1
ATOM 799 C C . LEU A 1 98 ? 27.890 -7.329 -17.169 1.00 89.25 98 LEU A C 1
ATOM 801 O O . LEU A 1 98 ? 29.022 -7.809 -17.221 1.00 89.25 98 LEU A O 1
ATOM 805 N N . CYS A 1 99 ? 27.230 -6.971 -18.271 1.00 84.88 99 CYS A N 1
ATOM 806 C CA . CYS A 1 99 ? 27.779 -7.171 -19.613 1.00 84.88 99 CYS A CA 1
ATOM 807 C C . CYS A 1 99 ? 29.038 -6.335 -19.845 1.00 84.88 99 CYS A C 1
ATOM 809 O O . CYS A 1 99 ? 30.047 -6.850 -20.326 1.00 84.88 99 CYS A O 1
ATOM 811 N N . LYS A 1 100 ? 29.024 -5.060 -19.435 1.00 87.88 100 LYS A N 1
ATOM 812 C CA . LYS A 1 100 ? 30.204 -4.189 -19.500 1.00 87.88 100 LYS A CA 1
ATOM 813 C C . LYS A 1 100 ? 31.378 -4.771 -18.712 1.00 87.88 100 LYS A C 1
ATOM 815 O O . LYS A 1 100 ? 32.499 -4.792 -19.217 1.00 87.88 100 LYS A O 1
ATOM 820 N N . PHE A 1 101 ? 31.125 -5.262 -17.502 1.00 89.56 101 PHE A N 1
ATOM 821 C CA . PHE A 1 101 ? 32.137 -5.899 -16.665 1.00 89.56 101 PHE A CA 1
ATOM 822 C C . PHE A 1 101 ? 32.744 -7.129 -17.350 1.00 89.56 101 PHE A C 1
ATOM 824 O O . PHE A 1 101 ? 33.965 -7.290 -17.361 1.00 89.56 101 PHE A O 1
ATOM 831 N N . CYS A 1 102 ? 31.916 -7.969 -17.972 1.00 86.44 102 CYS A N 1
ATOM 832 C CA . CYS A 1 102 ? 32.392 -9.162 -18.664 1.00 86.44 102 CYS A CA 1
ATOM 833 C C . CYS A 1 102 ? 33.264 -8.826 -19.879 1.00 86.44 102 CYS A C 1
ATOM 835 O O . CYS A 1 102 ? 34.303 -9.455 -20.071 1.00 86.44 102 CYS A O 1
ATOM 837 N N . LEU A 1 103 ? 32.897 -7.798 -20.653 1.00 81.75 103 LEU A N 1
ATOM 838 C CA . LEU A 1 103 ? 33.704 -7.311 -21.777 1.00 81.75 103 LEU A CA 1
ATOM 839 C C . LEU A 1 103 ? 35.063 -6.763 -21.319 1.00 81.75 103 LEU A C 1
ATOM 841 O O . LEU A 1 103 ? 36.073 -6.994 -21.977 1.00 81.75 103 LEU A O 1
ATOM 845 N N . GLN A 1 104 ? 35.099 -6.056 -20.187 1.00 88.38 104 GLN A N 1
ATOM 846 C CA . GLN A 1 104 ? 36.330 -5.468 -19.648 1.00 88.38 104 GLN A CA 1
ATOM 847 C C . GLN A 1 104 ? 37.303 -6.502 -19.067 1.00 88.38 104 GLN A C 1
ATOM 849 O O . GLN A 1 104 ? 38.508 -6.269 -19.087 1.00 88.38 104 GLN A O 1
ATOM 854 N N . ASN A 1 105 ? 36.799 -7.630 -18.560 1.00 87.75 105 ASN A N 1
ATOM 855 C CA . ASN A 1 105 ? 37.603 -8.664 -17.897 1.00 87.75 105 ASN A CA 1
ATOM 856 C C . ASN A 1 105 ? 37.817 -9.922 -18.763 1.00 87.75 105 ASN A C 1
ATOM 858 O O . ASN A 1 105 ? 38.217 -10.958 -18.242 1.00 87.75 105 ASN A O 1
ATOM 862 N N . ASP A 1 106 ? 37.534 -9.844 -20.068 1.00 83.44 106 ASP A N 1
ATOM 863 C CA . ASP A 1 106 ? 37.614 -10.956 -21.031 1.00 83.44 106 ASP A CA 1
ATOM 864 C C . ASP A 1 106 ? 36.810 -12.212 -20.623 1.00 83.44 106 ASP A C 1
ATOM 866 O O . ASP A 1 106 ? 37.180 -13.352 -20.900 1.00 83.44 106 ASP A O 1
ATOM 870 N N . LEU A 1 107 ? 35.654 -12.010 -19.983 1.00 85.44 107 LEU A N 1
ATOM 871 C CA . LEU A 1 107 ? 34.743 -13.072 -19.536 1.00 85.44 107 LEU A CA 1
ATOM 872 C C . LEU A 1 107 ? 33.691 -13.409 -20.604 1.00 85.44 107 LEU A C 1
ATOM 874 O O . LEU A 1 107 ? 32.508 -13.584 -20.305 1.00 85.44 107 LEU A O 1
ATOM 878 N N . ARG A 1 108 ? 34.107 -13.493 -21.872 1.00 80.12 108 ARG A N 1
ATOM 879 C CA . ARG A 1 108 ? 33.198 -13.720 -23.013 1.00 80.12 108 ARG A CA 1
ATOM 880 C C . ARG A 1 108 ? 32.397 -15.017 -22.889 1.00 80.12 108 ARG A C 1
ATOM 882 O O . ARG A 1 108 ? 31.196 -15.011 -23.127 1.00 80.12 108 ARG A O 1
ATOM 889 N N . SER A 1 109 ? 33.024 -16.083 -22.388 1.00 83.44 109 SER A N 1
ATOM 890 C CA . SER A 1 109 ? 32.360 -17.372 -22.146 1.00 83.44 109 SER A CA 1
ATOM 891 C C . SER A 1 109 ? 31.181 -17.282 -21.172 1.00 83.44 109 SER A C 1
ATOM 893 O O . SER A 1 109 ? 30.229 -18.053 -21.276 1.00 83.44 109 SER A O 1
ATOM 895 N N . PHE A 1 110 ? 31.221 -16.337 -20.229 1.00 82.88 110 PHE A N 1
ATOM 896 C CA . PHE A 1 110 ? 30.121 -16.098 -19.305 1.00 82.88 110 PHE A CA 1
ATOM 897 C C . PHE A 1 110 ? 28.983 -15.312 -19.970 1.00 82.88 110 PHE A C 1
ATOM 899 O O . PHE A 1 110 ? 27.822 -15.669 -19.783 1.00 82.88 110 PHE A O 1
ATOM 906 N N . CYS A 1 111 ? 29.286 -14.313 -20.806 1.00 78.38 111 CYS A N 1
ATOM 907 C CA . CYS A 1 111 ? 28.271 -13.646 -21.633 1.00 78.38 111 CYS A CA 1
ATOM 908 C C . CYS A 1 111 ? 27.551 -14.632 -22.563 1.00 78.38 111 CYS A C 1
ATOM 910 O O . CYS A 1 111 ? 26.322 -14.620 -22.627 1.00 78.38 111 CYS A O 1
ATOM 912 N N . ASP A 1 112 ? 28.294 -15.532 -23.211 1.00 81.06 112 ASP A N 1
ATOM 913 C CA . ASP A 1 112 ? 27.727 -16.568 -24.082 1.00 81.06 112 ASP A CA 1
ATOM 914 C C . ASP A 1 112 ? 26.821 -17.531 -23.296 1.00 81.06 112 ASP A C 1
ATOM 916 O O . ASP A 1 112 ? 25.756 -17.948 -23.766 1.00 81.06 112 ASP A O 1
ATOM 920 N N . PHE A 1 113 ? 27.204 -17.857 -22.057 1.00 83.12 113 PHE A N 1
ATOM 921 C CA . PHE A 1 113 ? 26.380 -18.657 -21.155 1.00 83.12 113 PHE A CA 1
ATOM 922 C C . PHE A 1 113 ? 25.072 -17.944 -20.780 1.00 83.12 113 PHE A C 1
ATOM 924 O O . PHE A 1 113 ? 24.008 -18.567 -20.821 1.00 83.12 113 PHE A O 1
ATOM 931 N N . LEU A 1 114 ? 25.124 -16.647 -20.462 1.00 81.69 114 LEU A N 1
ATOM 932 C CA . LEU A 1 114 ? 23.929 -15.845 -20.178 1.00 81.69 114 LEU A CA 1
ATOM 933 C C . LEU A 1 114 ? 22.991 -15.777 -21.393 1.00 81.69 114 LEU A C 1
ATOM 935 O O . LEU A 1 114 ? 21.786 -15.983 -21.239 1.00 81.69 114 LEU A O 1
ATOM 939 N N . ALA A 1 115 ? 23.542 -15.592 -22.598 1.00 80.44 115 ALA A N 1
ATOM 940 C CA . ALA A 1 115 ? 22.784 -15.613 -23.850 1.00 80.44 115 ALA A CA 1
ATOM 941 C C . ALA A 1 115 ? 22.112 -16.976 -24.087 1.00 80.44 115 ALA A C 1
ATOM 943 O O . ALA A 1 115 ? 20.940 -17.046 -24.452 1.00 80.44 115 ALA A O 1
ATOM 944 N N . THR A 1 116 ? 22.820 -18.072 -23.790 1.00 82.56 116 THR A N 1
ATOM 945 C CA . THR A 1 116 ? 22.287 -19.444 -23.891 1.00 82.56 116 THR A CA 1
ATOM 946 C C . THR A 1 116 ? 21.113 -19.682 -22.936 1.00 82.56 116 THR A C 1
ATOM 948 O O . THR A 1 116 ? 20.220 -20.479 -23.223 1.00 82.56 116 THR A O 1
ATOM 951 N N . LYS A 1 117 ? 21.102 -19.005 -21.784 1.00 81.75 117 LYS A N 1
ATOM 952 C CA . LYS A 1 117 ? 20.024 -19.086 -20.789 1.00 81.75 117 LYS A CA 1
ATOM 953 C C . LYS A 1 117 ? 18.886 -18.092 -21.026 1.00 81.75 117 LYS A C 1
ATOM 955 O O . LYS A 1 117 ? 17.959 -18.075 -20.224 1.00 81.75 117 LYS A O 1
ATOM 960 N N . VAL A 1 118 ? 18.917 -17.343 -22.133 1.00 75.88 118 VAL A N 1
ATOM 961 C CA . VAL A 1 118 ? 17.889 -16.359 -22.512 1.00 75.88 118 VAL A CA 1
ATOM 962 C C . VAL A 1 118 ? 17.714 -15.277 -21.437 1.00 75.88 118 VAL A C 1
ATOM 964 O O . VAL A 1 118 ? 16.614 -14.796 -21.194 1.00 75.88 118 VAL A O 1
ATOM 967 N N . PHE A 1 119 ? 18.803 -14.881 -20.769 1.00 80.81 119 PHE A N 1
ATOM 968 C CA . PHE A 1 119 ? 18.767 -13.659 -19.968 1.00 80.81 119 PHE A CA 1
ATOM 969 C C . PHE A 1 119 ? 18.696 -12.462 -20.920 1.00 80.81 119 PHE A C 1
ATOM 971 O O . PHE A 1 119 ? 19.627 -12.210 -21.678 1.00 80.81 119 PHE A O 1
ATOM 978 N N . THR A 1 120 ? 17.588 -11.734 -20.906 1.00 85.81 120 THR A N 1
ATOM 979 C CA . THR A 1 120 ? 17.369 -10.537 -21.728 1.00 85.81 120 THR A CA 1
ATOM 980 C C . THR A 1 120 ? 17.044 -9.348 -20.837 1.00 85.81 120 THR A C 1
ATOM 982 O O . THR A 1 120 ? 16.747 -9.523 -19.655 1.00 85.81 120 THR A O 1
ATOM 985 N N . LEU A 1 121 ? 17.094 -8.136 -21.394 1.00 88.81 121 LEU A N 1
ATOM 986 C CA . LEU A 1 121 ? 16.492 -6.985 -20.718 1.00 88.81 121 LEU A CA 1
ATOM 987 C C . LEU A 1 121 ? 14.974 -7.198 -20.603 1.00 88.81 121 LEU A C 1
ATOM 989 O O . LEU A 1 121 ? 14.383 -7.906 -21.419 1.00 88.81 121 LEU A O 1
ATOM 993 N N . ILE A 1 122 ? 14.356 -6.565 -19.613 1.00 89.50 122 ILE A N 1
ATOM 994 C CA . ILE A 1 122 ? 12.903 -6.448 -19.499 1.00 89.50 122 ILE A CA 1
ATOM 995 C C . ILE A 1 122 ? 12.442 -5.408 -20.516 1.00 89.50 122 ILE A C 1
ATOM 997 O O . ILE A 1 122 ? 12.953 -4.283 -20.544 1.00 89.50 122 ILE A O 1
ATOM 1001 N N . SER A 1 123 ? 11.498 -5.798 -21.362 1.00 88.62 123 SER A N 1
ATOM 1002 C CA . SER A 1 123 ? 10.963 -4.966 -22.437 1.00 88.62 123 SER A CA 1
ATOM 1003 C C . SER A 1 123 ? 9.726 -4.170 -22.009 1.00 88.62 123 SER A C 1
ATOM 1005 O O . SER A 1 123 ? 9.088 -4.453 -20.996 1.00 88.62 123 SER A O 1
ATOM 1007 N N . LYS A 1 124 ? 9.326 -3.198 -22.831 1.00 87.06 124 LYS A N 1
ATOM 1008 C CA . LYS A 1 124 ? 8.132 -2.371 -22.609 1.00 87.06 124 LYS A CA 1
ATOM 1009 C C . LYS A 1 124 ? 6.818 -3.154 -22.582 1.00 87.06 124 LYS A C 1
ATOM 1011 O O . LYS A 1 124 ? 5.818 -2.675 -22.061 1.00 87.06 124 LYS A O 1
ATOM 1016 N N . THR A 1 125 ? 6.786 -4.337 -23.201 1.00 84.31 125 THR A N 1
ATOM 1017 C CA . THR A 1 125 ? 5.606 -5.215 -23.179 1.00 84.31 125 THR A CA 1
ATOM 1018 C C . THR A 1 125 ? 5.465 -5.926 -21.835 1.00 84.31 125 THR A C 1
ATOM 1020 O O . THR A 1 125 ? 4.349 -6.248 -21.437 1.00 84.31 125 THR A O 1
ATOM 1023 N N . GLU A 1 126 ? 6.576 -6.131 -21.127 1.00 83.50 126 GLU A N 1
ATOM 1024 C CA . GLU A 1 126 ? 6.626 -6.711 -19.782 1.00 83.50 126 GLU A CA 1
ATOM 1025 C C . GLU A 1 126 ? 6.488 -5.635 -18.696 1.00 83.50 126 GLU A C 1
ATOM 1027 O O . GLU A 1 126 ? 5.876 -5.882 -17.659 1.00 83.50 126 GLU A O 1
ATOM 1032 N N . ALA A 1 127 ? 7.005 -4.430 -18.953 1.00 84.75 127 ALA A N 1
ATOM 1033 C CA . ALA A 1 127 ? 6.920 -3.278 -18.064 1.00 84.75 127 ALA A CA 1
ATOM 1034 C C . ALA A 1 127 ? 6.658 -1.993 -18.867 1.00 84.75 127 ALA A C 1
ATOM 1036 O O . ALA A 1 127 ? 7.567 -1.438 -19.483 1.00 84.75 127 ALA A O 1
ATOM 1037 N N . ALA A 1 128 ? 5.410 -1.514 -18.840 1.00 75.75 128 ALA A N 1
ATOM 1038 C CA . ALA A 1 128 ? 4.901 -0.447 -19.712 1.00 75.75 128 ALA A CA 1
ATOM 1039 C C . ALA A 1 128 ? 5.669 0.887 -19.635 1.00 75.75 128 ALA A C 1
ATOM 1041 O O . ALA A 1 128 ? 5.649 1.655 -20.595 1.00 75.75 128 ALA A O 1
ATOM 1042 N N . ASP A 1 129 ? 6.349 1.146 -18.519 1.00 73.94 129 ASP A N 1
ATOM 1043 C CA . ASP A 1 129 ? 7.047 2.404 -18.249 1.00 73.94 129 ASP A CA 1
ATOM 1044 C C . ASP A 1 129 ? 8.547 2.380 -18.619 1.00 73.94 129 ASP A C 1
ATOM 1046 O O . ASP A 1 129 ? 9.246 3.374 -18.417 1.00 73.94 129 ASP A O 1
ATOM 1050 N N . ILE A 1 130 ? 9.059 1.279 -19.191 1.00 78.06 130 ILE A N 1
ATOM 1051 C CA . ILE A 1 130 ? 10.423 1.216 -19.745 1.00 78.06 130 ILE A CA 1
ATOM 1052 C C . ILE A 1 130 ? 10.397 1.462 -21.257 1.00 78.06 130 ILE A C 1
ATOM 1054 O O . ILE A 1 130 ? 9.627 0.842 -21.983 1.00 78.06 130 ILE A O 1
ATOM 1058 N N . ASP A 1 131 ? 11.322 2.277 -21.764 1.00 79.81 131 ASP A N 1
ATOM 1059 C CA . ASP A 1 131 ? 11.512 2.530 -23.201 1.00 79.81 131 ASP A CA 1
ATOM 1060 C C . ASP A 1 131 ? 12.431 1.498 -23.897 1.00 79.81 131 ASP A C 1
ATOM 1062 O O . ASP A 1 131 ? 13.222 1.836 -24.771 1.00 79.81 131 ASP A O 1
ATOM 1066 N N . VAL A 1 132 ? 12.376 0.223 -23.490 1.00 83.44 132 VAL A N 1
ATOM 1067 C CA . VAL A 1 132 ? 13.156 -0.863 -24.117 1.00 83.44 132 VAL A CA 1
ATOM 1068 C C . VAL A 1 132 ? 12.243 -1.663 -25.035 1.00 83.44 132 VAL A C 1
ATOM 1070 O O . VAL A 1 132 ? 11.241 -2.237 -24.605 1.00 83.44 132 VAL A O 1
ATOM 1073 N N . THR A 1 133 ? 12.570 -1.719 -26.323 1.00 84.88 133 THR A N 1
ATOM 1074 C CA . THR A 1 133 ? 11.791 -2.514 -27.287 1.00 84.88 133 THR A CA 1
ATOM 1075 C C . THR A 1 133 ? 12.042 -4.014 -27.118 1.00 84.88 133 THR A C 1
ATOM 1077 O O . THR A 1 133 ? 13.072 -4.433 -26.592 1.00 84.88 133 THR A O 1
ATOM 1080 N N . GLU A 1 134 ? 11.106 -4.852 -27.565 1.00 82.81 134 GLU A N 1
ATOM 1081 C CA . GLU A 1 134 ? 11.252 -6.310 -27.482 1.00 82.81 134 GLU A CA 1
ATOM 1082 C C . GLU A 1 134 ? 12.448 -6.802 -28.318 1.00 82.81 134 GLU A C 1
ATOM 1084 O O . GLU A 1 134 ? 13.183 -7.708 -27.919 1.00 82.81 134 GLU A O 1
ATOM 1089 N N . GLU A 1 135 ? 12.706 -6.155 -29.453 1.00 80.81 135 GLU A N 1
ATOM 1090 C CA . GLU A 1 135 ? 13.861 -6.415 -30.306 1.00 80.81 135 GLU A CA 1
ATOM 1091 C C . GLU A 1 135 ? 15.182 -6.039 -29.622 1.00 80.81 135 GLU A C 1
ATOM 1093 O O . GLU A 1 135 ? 16.182 -6.753 -29.745 1.00 80.81 135 GLU A O 1
ATOM 1098 N N . GLU A 1 136 ? 15.204 -4.931 -28.887 1.00 81.31 136 GLU A N 1
ATOM 1099 C CA . GLU A 1 136 ? 16.374 -4.449 -28.153 1.00 81.31 136 GLU A CA 1
ATOM 1100 C C . GLU A 1 136 ? 16.677 -5.328 -26.939 1.00 81.31 136 GLU A C 1
ATOM 1102 O O . GLU A 1 136 ? 17.820 -5.749 -26.758 1.00 81.31 136 GLU A O 1
ATOM 1107 N N . ALA A 1 137 ? 15.644 -5.732 -26.198 1.00 82.38 137 ALA A N 1
ATOM 1108 C CA . ALA A 1 137 ? 15.757 -6.697 -25.113 1.00 82.38 137 ALA A CA 1
ATOM 1109 C C . ALA A 1 137 ? 16.344 -8.036 -25.575 1.00 82.38 137 ALA A C 1
ATOM 1111 O O . ALA A 1 137 ? 17.287 -8.552 -24.970 1.00 82.38 137 ALA A O 1
ATOM 1112 N N . ARG A 1 138 ? 15.826 -8.581 -26.683 1.00 80.19 138 ARG A N 1
ATOM 1113 C CA . ARG A 1 138 ? 16.254 -9.878 -27.229 1.00 80.19 138 ARG A CA 1
ATOM 1114 C C . ARG A 1 138 ? 17.638 -9.836 -27.871 1.00 80.19 138 ARG A C 1
ATOM 1116 O O . ARG A 1 138 ? 18.369 -10.821 -27.809 1.00 80.19 138 ARG A O 1
ATOM 1123 N N . SER A 1 139 ? 18.009 -8.721 -28.499 1.00 78.44 139 SER A N 1
ATOM 1124 C CA . SER A 1 139 ? 19.312 -8.587 -29.167 1.00 78.44 139 SER A CA 1
ATOM 1125 C C . SER A 1 139 ? 20.446 -8.141 -28.240 1.00 78.44 139 SER A C 1
ATOM 1127 O O . SER A 1 139 ? 21.603 -8.147 -28.667 1.00 78.44 139 SER A O 1
ATOM 1129 N N . PHE A 1 140 ? 20.140 -7.824 -26.977 1.00 79.19 140 PHE A N 1
ATOM 1130 C CA . PHE A 1 140 ? 21.079 -7.276 -26.002 1.00 79.19 140 PHE A CA 1
ATOM 1131 C C . PHE A 1 140 ? 22.352 -8.119 -25.811 1.00 79.19 140 PHE A C 1
ATOM 1133 O O . PHE A 1 140 ? 23.454 -7.576 -25.837 1.00 79.19 140 PHE A O 1
ATOM 1140 N N . LEU A 1 141 ? 22.220 -9.445 -25.683 1.00 69.38 141 LEU A N 1
ATOM 1141 C CA . LEU A 1 141 ? 23.365 -10.353 -25.503 1.00 69.38 141 LEU A CA 1
ATOM 1142 C C . LEU A 1 141 ? 23.891 -10.969 -26.808 1.00 69.38 141 LEU A C 1
ATOM 1144 O O . LEU A 1 141 ? 24.909 -11.653 -26.793 1.00 69.38 141 LEU A O 1
ATOM 1148 N N . VAL A 1 142 ? 23.199 -10.754 -27.930 1.00 67.75 142 VAL A N 1
ATOM 1149 C CA . VAL A 1 142 ? 23.475 -11.445 -29.204 1.00 67.75 142 VAL A CA 1
ATOM 1150 C C . VAL A 1 142 ? 24.318 -10.583 -30.155 1.00 67.75 142 VAL A C 1
ATOM 1152 O O . VAL A 1 142 ? 24.929 -11.105 -31.085 1.00 67.75 142 VAL A O 1
ATOM 1155 N N . LYS A 1 143 ? 24.419 -9.264 -29.932 1.00 57.41 143 LYS A N 1
ATOM 1156 C CA . LYS A 1 143 ? 25.231 -8.382 -30.786 1.00 57.41 143 LYS A CA 1
ATOM 1157 C C . LYS A 1 143 ? 26.700 -8.346 -30.367 1.00 57.41 143 LYS A C 1
ATOM 1159 O O . LYS A 1 143 ? 27.152 -7.442 -29.671 1.00 57.41 143 LYS A O 1
ATOM 1164 N N . SER A 1 144 ? 27.461 -9.272 -30.929 1.00 50.88 144 SER A N 1
ATOM 1165 C CA . SER A 1 144 ? 28.902 -9.144 -31.142 1.00 50.88 144 SER A CA 1
ATOM 1166 C C . SER A 1 144 ? 29.235 -9.399 -32.616 1.00 50.88 144 SER A C 1
ATOM 1168 O O . SER A 1 144 ? 29.958 -10.328 -32.952 1.00 50.88 144 SER A O 1
ATOM 1170 N N . GLU A 1 145 ? 28.736 -8.548 -33.521 1.00 38.00 145 GLU A N 1
ATOM 1171 C CA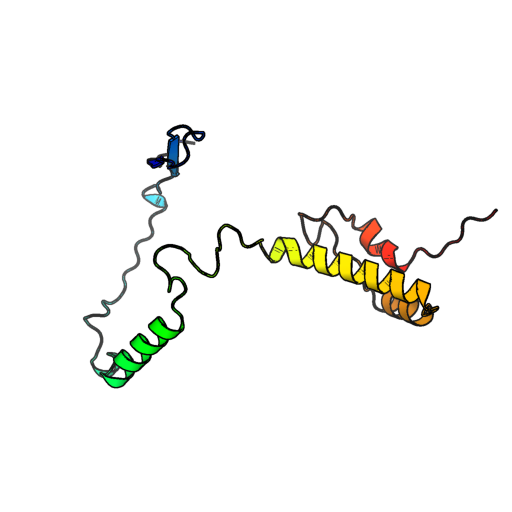 . GLU A 1 145 ? 29.346 -8.423 -34.853 1.00 38.00 145 GLU A CA 1
ATOM 1172 C C . GLU A 1 145 ? 30.249 -7.180 -34.890 1.00 38.00 145 GLU A C 1
ATOM 1174 O O . GLU A 1 145 ? 29.764 -6.058 -34.702 1.00 38.00 145 GLU A O 1
ATOM 1179 N N . PRO A 1 146 ? 31.566 -7.339 -35.122 1.00 40.94 146 PRO A N 1
ATOM 1180 C CA . PRO A 1 146 ? 32.408 -6.215 -35.485 1.00 40.94 146 PRO A CA 1
ATOM 1181 C C . PRO A 1 146 ? 32.000 -5.738 -36.882 1.00 40.94 146 PRO A C 1
ATOM 1183 O O . PRO A 1 146 ? 31.847 -6.546 -37.797 1.00 40.94 146 PRO A O 1
ATOM 1186 N N . LYS A 1 147 ? 31.844 -4.420 -37.062 1.00 33.31 147 LYS A N 1
ATOM 1187 C CA . LYS A 1 147 ? 31.743 -3.838 -38.407 1.00 33.31 147 LYS A CA 1
ATOM 1188 C C . LYS A 1 147 ? 33.014 -4.201 -39.191 1.00 33.31 147 LYS A C 1
ATOM 1190 O O . LYS A 1 147 ? 34.098 -3.912 -38.679 1.00 33.31 147 LYS A O 1
ATOM 1195 N N . PRO A 1 148 ? 32.904 -4.814 -40.383 1.00 43.00 148 PRO A N 1
ATOM 1196 C CA . PRO A 1 148 ? 34.042 -4.951 -41.277 1.00 43.00 148 PRO A CA 1
ATOM 1197 C C . PRO A 1 148 ? 34.453 -3.565 -41.803 1.00 43.00 148 PRO A C 1
ATOM 1199 O O . PRO A 1 148 ? 33.596 -2.703 -41.995 1.00 43.00 148 PRO A O 1
ATOM 1202 N N . GLU A 1 149 ? 35.773 -3.417 -41.932 1.00 36.16 149 GLU A N 1
ATOM 1203 C CA . GLU A 1 149 ? 36.619 -2.270 -42.328 1.00 36.16 149 GLU A CA 1
ATOM 1204 C C . GLU A 1 149 ? 35.987 -1.126 -43.140 1.00 36.16 149 GLU A C 1
ATOM 1206 O O . GLU A 1 149 ? 35.329 -1.383 -44.174 1.00 36.16 149 GLU A O 1
#

Organism: Eucalyptus grandis (NCBI:txid71139)

Mean predicted aligned error: 10.89 Å

Radius of gyration: 27.67 Å; Cα contacts (8 Å, |Δi|>4): 103; chains: 1; bounding box: 63×52×72 Å